Protein AF-A0A4U8WC64-F1 (afdb_monomer)

Structure (mmCIF, N/CA/C/O backbone):
data_AF-A0A4U8WC64-F1
#
_entry.id   AF-A0A4U8WC64-F1
#
loop_
_atom_site.group_PDB
_atom_site.id
_atom_site.type_symbol
_atom_site.label_atom_id
_atom_site.label_alt_id
_atom_site.label_comp_id
_atom_site.label_asym_id
_atom_site.label_entity_id
_atom_site.label_seq_id
_atom_site.pdbx_PDB_ins_code
_atom_site.Cartn_x
_atom_site.Cartn_y
_atom_site.Cartn_z
_atom_site.occupancy
_atom_site.B_iso_or_equiv
_atom_site.auth_seq_id
_atom_site.auth_comp_id
_atom_site.auth_asym_id
_atom_site.auth_atom_id
_atom_site.pdbx_PDB_model_num
ATOM 1 N N . MET A 1 1 ? -23.844 -3.705 22.201 1.00 55.59 1 MET A N 1
ATOM 2 C CA . MET A 1 1 ? -22.387 -3.682 21.951 1.00 55.59 1 MET A CA 1
ATOM 3 C C . MET A 1 1 ? -22.153 -2.565 20.952 1.00 55.59 1 MET A C 1
ATOM 5 O O . MET A 1 1 ? -22.223 -2.793 19.756 1.00 55.59 1 MET A O 1
ATOM 9 N N . ASP A 1 2 ? -22.061 -1.334 21.449 1.00 62.66 2 ASP A N 1
ATOM 10 C CA . ASP A 1 2 ? -22.097 -0.126 20.616 1.00 62.66 2 ASP A CA 1
ATOM 11 C C . ASP A 1 2 ? -20.826 -0.030 19.773 1.00 62.66 2 ASP A C 1
ATOM 13 O O . ASP A 1 2 ? -19.756 -0.276 20.325 1.00 62.66 2 ASP A O 1
ATOM 17 N N . ASN A 1 3 ? -20.948 0.344 18.494 1.00 77.56 3 ASN A N 1
ATOM 18 C CA . ASN A 1 3 ? -19.905 0.538 17.467 1.00 77.56 3 ASN A CA 1
ATOM 19 C C . ASN A 1 3 ? -18.628 1.265 17.954 1.00 77.56 3 ASN A C 1
ATOM 21 O O . ASN A 1 3 ? -18.367 2.415 17.603 1.00 77.56 3 ASN A O 1
ATOM 25 N N . ARG A 1 4 ? -17.826 0.612 18.792 1.00 82.88 4 ARG A N 1
ATOM 26 C CA . ARG A 1 4 ? -16.607 1.153 19.411 1.00 82.88 4 ARG A CA 1
ATOM 27 C C . ARG A 1 4 ? -15.355 0.481 18.873 1.00 82.88 4 ARG A C 1
ATOM 29 O O . ARG A 1 4 ? -14.274 1.002 19.103 1.00 82.88 4 ARG A O 1
ATOM 36 N N . LEU A 1 5 ? -15.503 -0.644 18.177 1.00 91.38 5 LEU A N 1
ATOM 37 C CA . LEU A 1 5 ? -14.432 -1.360 17.501 1.00 91.38 5 LEU A CA 1
ATOM 38 C C . LEU A 1 5 ? -14.556 -1.141 15.991 1.00 91.38 5 LEU A C 1
ATOM 40 O O . LEU A 1 5 ? -15.585 -1.471 15.406 1.00 91.38 5 LEU A O 1
ATOM 44 N N . THR A 1 6 ? -13.497 -0.630 15.378 1.00 93.50 6 THR A N 1
ATOM 45 C CA . THR A 1 6 ? -13.351 -0.497 13.929 1.00 93.50 6 THR A CA 1
ATOM 46 C C . THR A 1 6 ? -12.196 -1.376 13.482 1.00 93.50 6 THR A C 1
ATOM 48 O O . THR A 1 6 ? -11.094 -1.276 14.023 1.00 93.50 6 THR A O 1
ATOM 51 N N . VAL A 1 7 ? -12.441 -2.220 12.485 1.00 94.12 7 VAL A N 1
ATOM 52 C CA . VAL A 1 7 ? -11.411 -3.033 11.837 1.00 94.12 7 VAL A CA 1
ATOM 53 C C . VAL A 1 7 ? -11.294 -2.570 10.393 1.00 94.12 7 VAL A C 1
ATOM 55 O O . VAL A 1 7 ? -12.298 -2.500 9.687 1.00 94.12 7 VAL A O 1
ATOM 58 N N . SER A 1 8 ? -10.074 -2.260 9.967 1.00 95.94 8 SER A N 1
ATOM 59 C CA . SER A 1 8 ? -9.781 -1.768 8.623 1.00 95.94 8 SER A CA 1
ATOM 60 C C . SER A 1 8 ? -8.672 -2.595 7.993 1.00 95.94 8 SER A C 1
ATOM 62 O O . SER A 1 8 ? -7.685 -2.918 8.652 1.00 95.94 8 SER A O 1
ATOM 64 N N . VAL A 1 9 ? -8.806 -2.888 6.704 1.00 96.50 9 VAL A N 1
ATOM 65 C CA . VAL A 1 9 ? -7.757 -3.504 5.886 1.00 96.50 9 VAL A CA 1
ATOM 66 C C . VAL A 1 9 ? -7.392 -2.565 4.748 1.00 96.50 9 VAL A C 1
ATOM 68 O O . VAL A 1 9 ? -8.257 -1.872 4.213 1.00 96.50 9 VAL A O 1
ATOM 71 N N . PHE A 1 10 ? -6.119 -2.538 4.378 1.00 96.12 10 PHE A N 1
ATOM 72 C CA . PHE A 1 10 ? -5.653 -1.806 3.208 1.00 96.12 10 PHE A CA 1
ATOM 73 C C . PHE A 1 10 ? -4.652 -2.637 2.413 1.00 96.12 10 PHE A C 1
ATOM 75 O O . PHE A 1 10 ? -3.964 -3.503 2.957 1.00 96.12 10 PHE A O 1
ATOM 82 N N . GLY A 1 11 ? -4.581 -2.350 1.117 1.00 95.44 11 GLY A N 1
ATOM 83 C CA . GLY A 1 11 ? -3.604 -2.912 0.197 1.00 95.44 11 GLY A CA 1
ATOM 84 C C . GLY A 1 11 ? -3.135 -1.829 -0.764 1.00 95.44 11 GLY A C 1
ATOM 85 O O . GLY A 1 11 ? -3.955 -1.203 -1.433 1.00 95.44 11 GLY A O 1
ATOM 86 N N . ASN A 1 12 ? -1.828 -1.606 -0.817 1.00 94.25 12 ASN A N 1
ATOM 87 C CA . ASN A 1 12 ? -1.179 -0.690 -1.745 1.00 94.25 12 ASN A CA 1
ATOM 88 C C . ASN A 1 12 ? -0.607 -1.468 -2.937 1.00 94.25 12 ASN A C 1
ATOM 90 O O . ASN A 1 12 ? -0.1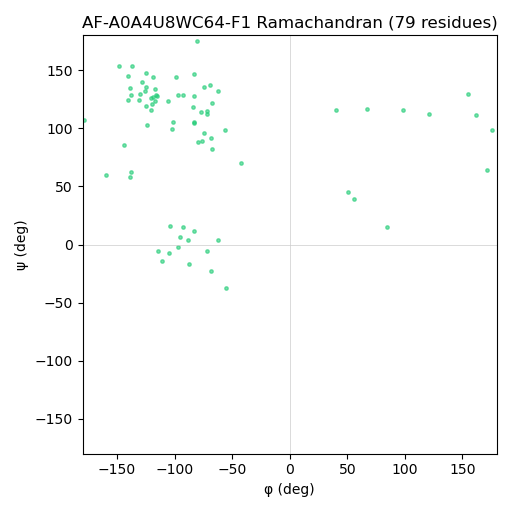30 -2.591 -2.777 1.00 94.25 12 ASN A O 1
ATOM 94 N N . ASP A 1 13 ? -0.666 -0.855 -4.124 1.00 92.00 13 ASP A N 1
ATOM 95 C CA . ASP A 1 13 ? -0.186 -1.416 -5.399 1.00 92.00 13 ASP A CA 1
ATOM 96 C C . ASP A 1 13 ? -0.708 -2.840 -5.708 1.00 92.00 13 ASP A C 1
ATOM 98 O O . ASP A 1 13 ? 0.036 -3.725 -6.124 1.00 92.00 13 ASP A O 1
ATOM 102 N N . ILE A 1 14 ? -2.013 -3.088 -5.515 1.00 92.81 14 ILE A N 1
ATOM 103 C CA . ILE A 1 14 ? -2.630 -4.428 -5.664 1.00 92.81 14 ILE A CA 1
ATOM 104 C C . ILE A 1 14 ? -2.360 -5.044 -7.047 1.00 92.81 14 ILE A C 1
ATOM 106 O O . ILE A 1 14 ? -2.133 -6.248 -7.166 1.00 92.81 14 ILE A O 1
ATOM 110 N N . LEU A 1 15 ? -2.357 -4.217 -8.094 1.00 93.69 15 LEU A N 1
ATOM 111 C CA . LEU A 1 15 ? -2.133 -4.651 -9.475 1.00 93.69 15 LEU A CA 1
ATOM 112 C C . LEU A 1 15 ? -0.648 -4.679 -9.873 1.00 93.69 15 LEU A C 1
ATOM 114 O O . LEU A 1 15 ? -0.345 -4.988 -11.024 1.00 93.69 15 LEU A O 1
ATOM 118 N N . ASN A 1 16 ? 0.276 -4.404 -8.941 1.00 89.62 16 ASN A N 1
ATOM 119 C CA . ASN A 1 16 ? 1.725 -4.425 -9.169 1.00 89.62 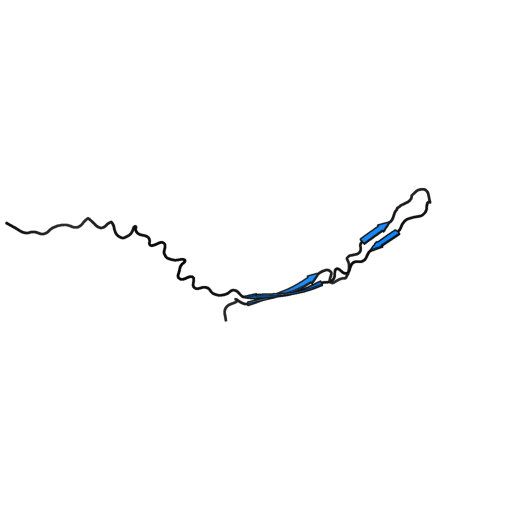16 ASN A CA 1
ATOM 120 C C . ASN A 1 16 ? 2.159 -3.513 -10.334 1.00 89.62 16 ASN A C 1
ATOM 122 O O . ASN A 1 16 ? 2.979 -3.900 -11.177 1.00 89.62 16 ASN A O 1
ATOM 126 N N . GLY A 1 17 ? 1.527 -2.343 -10.425 1.00 89.75 17 GLY A N 1
ATOM 127 C CA . GLY A 1 17 ? 1.624 -1.433 -11.561 1.00 89.75 17 GLY A CA 1
ATOM 128 C C . GLY A 1 17 ? 2.791 -0.459 -11.458 1.00 89.75 17 GLY A C 1
ATOM 129 O O . GLY A 1 17 ? 3.191 0.126 -12.466 1.00 89.75 17 GLY A O 1
ATOM 130 N N . GLN A 1 18 ? 3.367 -0.281 -10.269 1.00 90.56 18 GLN A N 1
ATOM 131 C CA . GLN A 1 18 ? 4.416 0.707 -10.076 1.00 90.56 18 GLN A CA 1
ATOM 132 C C . GLN A 1 18 ? 5.764 0.220 -10.635 1.00 90.56 18 GLN A C 1
ATOM 134 O O . GLN A 1 18 ? 6.388 -0.717 -10.133 1.00 90.56 18 GLN A O 1
ATOM 139 N N . VAL A 1 19 ? 6.250 0.895 -11.679 1.00 92.06 19 VAL A N 1
ATOM 140 C CA . VAL A 1 19 ? 7.574 0.675 -12.277 1.00 92.06 19 VAL A CA 1
ATOM 141 C C . VAL A 1 19 ? 8.186 2.026 -12.621 1.00 92.06 19 VAL A C 1
ATOM 143 O O . VAL A 1 19 ? 7.525 2.877 -13.209 1.00 92.06 19 VAL A O 1
ATOM 146 N N . MET A 1 20 ? 9.465 2.214 -12.294 1.00 92.06 20 MET A N 1
ATOM 147 C CA . MET A 1 20 ? 10.232 3.365 -12.762 1.00 92.06 20 MET A CA 1
ATOM 148 C C . MET A 1 20 ? 11.049 2.985 -13.991 1.00 92.06 20 MET A C 1
ATOM 150 O O . MET A 1 20 ? 11.802 2.007 -13.975 1.00 92.06 20 MET A O 1
ATOM 154 N N . GLN A 1 21 ? 10.920 3.776 -15.052 1.00 92.56 21 GLN A N 1
ATOM 155 C CA . GLN A 1 21 ? 11.641 3.563 -16.297 1.00 92.56 21 GLN A CA 1
ATOM 156 C C . GLN A 1 21 ? 12.145 4.892 -16.847 1.00 92.56 21 GLN A C 1
ATOM 158 O O . GLN A 1 21 ? 11.374 5.830 -17.029 1.00 92.56 21 GLN A O 1
ATOM 163 N N . ILE A 1 22 ? 13.437 4.940 -17.152 1.00 92.06 22 ILE A N 1
ATOM 164 C CA . ILE A 1 22 ? 14.081 6.053 -17.839 1.00 92.06 22 ILE A CA 1
ATOM 165 C C . ILE A 1 22 ? 14.681 5.494 -19.123 1.00 92.06 22 ILE A C 1
ATOM 167 O O . ILE A 1 22 ? 15.426 4.512 -19.111 1.00 92.06 22 ILE A O 1
ATOM 171 N N . ARG A 1 23 ? 14.334 6.114 -20.245 1.00 90.88 23 ARG A N 1
ATOM 172 C CA . ARG A 1 23 ? 14.887 5.801 -21.559 1.00 90.88 23 ARG A CA 1
ATOM 173 C C . ARG A 1 23 ? 15.335 7.104 -22.196 1.00 90.88 23 ARG A C 1
ATOM 175 O O . ARG A 1 23 ? 14.547 8.042 -22.268 1.00 90.88 23 ARG A O 1
ATOM 182 N N . THR A 1 24 ? 16.568 7.151 -22.682 1.00 89.75 24 THR A N 1
ATOM 183 C CA . THR A 1 24 ? 16.998 8.253 -23.545 1.00 89.75 24 THR A CA 1
ATOM 184 C C . THR A 1 24 ? 16.388 8.072 -24.930 1.00 89.75 24 THR A C 1
ATOM 186 O O . THR A 1 24 ? 16.401 6.963 -25.467 1.00 89.75 24 THR A O 1
ATOM 189 N N . ASN A 1 25 ? 15.871 9.150 -25.512 1.00 85.88 25 ASN A N 1
ATOM 190 C CA . ASN A 1 25 ? 15.513 9.190 -26.923 1.00 85.88 25 ASN A CA 1
ATOM 191 C C . ASN A 1 25 ? 16.619 9.941 -27.662 1.00 85.88 25 ASN A C 1
ATOM 193 O O . ASN A 1 25 ? 16.721 11.154 -27.497 1.00 85.88 25 ASN A O 1
ATOM 197 N N . ASN A 1 26 ? 17.467 9.223 -28.400 1.00 84.25 26 ASN A N 1
ATOM 198 C CA . ASN A 1 26 ? 18.590 9.817 -29.117 1.00 84.25 26 ASN A CA 1
ATOM 199 C C . ASN A 1 26 ? 18.245 9.938 -30.616 1.00 84.25 26 ASN A C 1
ATOM 201 O O . ASN A 1 26 ? 18.305 8.932 -31.327 1.00 84.25 26 ASN A O 1
ATOM 205 N N . PRO A 1 27 ? 17.826 11.125 -31.098 1.00 77.56 27 PRO A N 1
ATOM 206 C CA . PRO A 1 27 ? 17.318 11.299 -32.461 1.00 77.56 27 PRO A CA 1
ATOM 207 C C . PRO A 1 27 ? 18.398 11.126 -33.540 1.00 77.56 27 PRO A C 1
ATOM 209 O O . PRO A 1 27 ? 18.073 10.747 -34.660 1.00 77.56 27 PRO A O 1
ATOM 212 N N . ASP A 1 28 ? 19.672 11.310 -33.186 1.00 82.75 28 ASP A N 1
ATOM 213 C CA . ASP A 1 28 ? 20.802 11.285 -34.125 1.00 82.75 28 ASP A CA 1
ATOM 214 C C . ASP A 1 28 ? 21.470 9.897 -34.256 1.00 82.75 28 ASP A C 1
ATOM 216 O O . ASP A 1 28 ? 22.580 9.770 -34.767 1.00 82.75 28 ASP A O 1
ATOM 220 N N . GLY A 1 29 ? 20.807 8.829 -33.789 1.00 74.56 29 GLY A N 1
ATOM 221 C CA . GLY A 1 29 ? 21.226 7.440 -34.041 1.00 74.56 29 GLY A CA 1
ATOM 222 C C . GLY A 1 29 ? 22.283 6.855 -33.090 1.00 74.56 29 GLY A C 1
ATOM 223 O O . GLY A 1 29 ? 22.859 5.811 -33.391 1.00 74.56 29 GLY A O 1
ATOM 224 N N . GLY A 1 30 ? 22.541 7.485 -31.939 1.00 79.31 30 GLY A N 1
ATOM 225 C CA . GLY A 1 30 ? 23.467 6.972 -30.918 1.00 79.31 30 GLY A CA 1
ATOM 226 C C . GLY A 1 30 ? 22.883 5.887 -29.995 1.00 79.31 30 GLY A C 1
ATOM 227 O O . GLY A 1 30 ? 21.690 5.586 -30.019 1.00 79.31 30 GLY A O 1
ATOM 228 N N . ASN A 1 31 ? 23.725 5.322 -29.117 1.00 82.25 31 ASN A N 1
ATOM 229 C CA . ASN A 1 31 ? 23.295 4.331 -28.123 1.00 82.25 31 ASN A CA 1
ATOM 230 C C . ASN A 1 31 ? 22.266 4.924 -27.152 1.00 82.25 31 ASN A C 1
ATOM 232 O O . ASN A 1 31 ? 22.479 5.996 -26.582 1.00 82.25 31 ASN A O 1
ATOM 236 N N . ASN A 1 32 ? 21.174 4.194 -26.929 1.00 84.50 32 ASN A N 1
ATOM 237 C CA . ASN A 1 32 ? 20.149 4.577 -25.967 1.00 84.50 32 ASN A CA 1
ATOM 238 C C . ASN A 1 32 ? 20.434 3.941 -24.603 1.00 84.50 32 ASN A C 1
ATOM 240 O O . ASN A 1 32 ? 20.592 2.725 -24.497 1.00 84.50 32 ASN A O 1
ATOM 244 N N . VAL A 1 33 ? 20.442 4.755 -23.551 1.00 88.00 33 VAL A N 1
ATOM 245 C CA . VAL A 1 33 ? 20.514 4.283 -22.169 1.00 88.00 33 VAL A CA 1
ATOM 246 C C . VAL A 1 33 ? 19.110 3.902 -21.711 1.00 88.00 33 VAL A C 1
ATOM 248 O O . VAL A 1 33 ? 18.161 4.684 -21.825 1.00 88.00 33 VAL A O 1
ATOM 251 N N . PHE A 1 34 ? 18.985 2.686 -21.185 1.00 92.31 34 PHE A N 1
ATOM 252 C CA . PHE A 1 34 ? 17.753 2.165 -20.611 1.00 92.31 34 PHE A CA 1
ATOM 253 C C . PHE A 1 34 ? 17.981 1.788 -19.149 1.00 92.31 34 PHE A C 1
ATOM 255 O O . PHE A 1 34 ? 18.746 0.876 -18.846 1.00 92.31 34 PHE A O 1
ATOM 262 N N . LEU A 1 35 ? 17.294 2.486 -18.249 1.00 92.94 35 LEU A N 1
ATOM 263 C CA . LEU A 1 35 ? 17.315 2.236 -16.813 1.00 92.94 35 LEU A CA 1
ATOM 264 C C . LEU A 1 35 ? 15.906 1.841 -16.380 1.00 92.94 35 LEU A C 1
ATOM 266 O O . LEU A 1 35 ? 14.943 2.579 -16.599 1.00 92.94 35 LEU A O 1
ATOM 270 N N . ARG A 1 36 ? 15.781 0.673 -15.753 1.00 93.25 36 ARG A N 1
ATOM 271 C CA . ARG A 1 36 ? 14.513 0.177 -15.220 1.00 93.25 36 ARG A CA 1
ATOM 272 C C . ARG A 1 36 ? 14.713 -0.282 -13.790 1.00 93.25 36 ARG A C 1
ATOM 274 O O . ARG A 1 36 ? 15.505 -1.185 -13.541 1.00 93.25 36 ARG A O 1
ATOM 281 N N . THR A 1 37 ? 13.916 0.277 -12.890 1.00 92.25 37 THR A N 1
ATOM 282 C CA . THR A 1 37 ? 13.923 -0.088 -11.476 1.00 92.25 37 THR A CA 1
ATOM 283 C C . THR A 1 37 ? 12.522 -0.474 -11.040 1.00 92.25 37 THR A C 1
ATOM 285 O O . THR A 1 37 ? 11.543 0.223 -11.314 1.00 92.25 37 THR A O 1
ATOM 288 N N . LYS A 1 38 ? 12.432 -1.607 -10.344 1.00 92.38 38 LYS A N 1
ATOM 289 C CA . LYS A 1 38 ? 11.204 -2.088 -9.723 1.00 92.38 38 LYS A CA 1
ATOM 290 C C . LYS A 1 38 ? 11.467 -2.306 -8.241 1.00 92.38 38 LYS A C 1
ATOM 292 O O . LYS A 1 38 ? 12.099 -3.289 -7.868 1.00 92.38 38 LYS A O 1
ATOM 297 N N . TYR A 1 39 ? 10.994 -1.371 -7.429 1.00 88.50 39 TYR A N 1
ATOM 298 C CA . TYR A 1 39 ? 10.954 -1.543 -5.984 1.00 88.50 39 TYR A CA 1
ATOM 299 C C . TYR A 1 39 ? 9.706 -2.330 -5.603 1.00 88.50 39 TYR A C 1
ATOM 301 O O . TYR A 1 39 ? 8.673 -2.214 -6.267 1.00 88.50 39 TYR A O 1
ATOM 309 N N . ASP A 1 40 ? 9.802 -3.136 -4.548 1.00 87.06 40 ASP A N 1
ATOM 310 C CA . ASP A 1 40 ? 8.614 -3.776 -4.001 1.00 87.06 40 ASP A CA 1
ATOM 311 C C . ASP A 1 40 ? 7.777 -2.712 -3.292 1.00 87.06 40 ASP A C 1
ATOM 313 O O . ASP A 1 40 ? 8.208 -2.114 -2.308 1.00 87.06 40 ASP A O 1
ATOM 317 N N . THR A 1 41 ? 6.610 -2.416 -3.858 1.00 92.12 41 THR A N 1
ATOM 318 C CA . THR A 1 41 ? 5.693 -1.391 -3.336 1.00 92.12 41 THR A CA 1
ATOM 319 C C . THR A 1 41 ? 4.382 -1.995 -2.839 1.00 92.12 41 THR A C 1
ATOM 321 O O . THR A 1 41 ? 3.582 -1.309 -2.199 1.00 92.12 41 THR A O 1
ATOM 324 N N . ARG A 1 42 ? 4.204 -3.308 -3.044 1.00 94.19 42 ARG A N 1
ATOM 325 C CA . ARG A 1 42 ? 3.041 -4.065 -2.588 1.00 94.19 42 ARG A CA 1
ATOM 326 C C . ARG A 1 42 ? 3.111 -4.219 -1.085 1.00 94.19 42 ARG A C 1
ATOM 328 O O . ARG A 1 42 ? 3.990 -4.893 -0.555 1.00 94.19 42 ARG A O 1
ATOM 335 N N . ASN A 1 43 ? 2.163 -3.612 -0.395 1.00 94.19 43 ASN A N 1
ATOM 336 C CA . ASN A 1 43 ? 2.054 -3.762 1.043 1.00 94.19 43 ASN A CA 1
ATOM 337 C C . ASN A 1 43 ? 0.590 -3.872 1.451 1.00 94.19 43 ASN A C 1
ATOM 339 O O . ASN A 1 43 ? -0.290 -3.271 0.839 1.00 94.19 43 ASN A O 1
ATOM 343 N N . PHE A 1 44 ? 0.350 -4.673 2.479 1.00 96.31 44 PHE A N 1
ATOM 344 C CA . PHE A 1 44 ? -0.965 -4.886 3.056 1.00 96.31 44 PHE A CA 1
ATOM 345 C C . PHE A 1 44 ? -0.885 -4.584 4.539 1.00 96.31 44 PHE A C 1
ATOM 347 O O . PHE A 1 44 ? 0.138 -4.840 5.176 1.00 96.31 44 PHE A O 1
ATOM 354 N N . GLY A 1 45 ? -1.972 -4.074 5.097 1.00 96.56 45 GLY A N 1
ATOM 355 C CA . GLY A 1 45 ? -2.036 -3.839 6.524 1.00 96.56 45 GLY A CA 1
ATOM 356 C C . GLY A 1 45 ? -3.432 -4.003 7.080 1.00 96.56 45 GLY A C 1
ATOM 357 O O . GLY A 1 45 ? -4.442 -3.832 6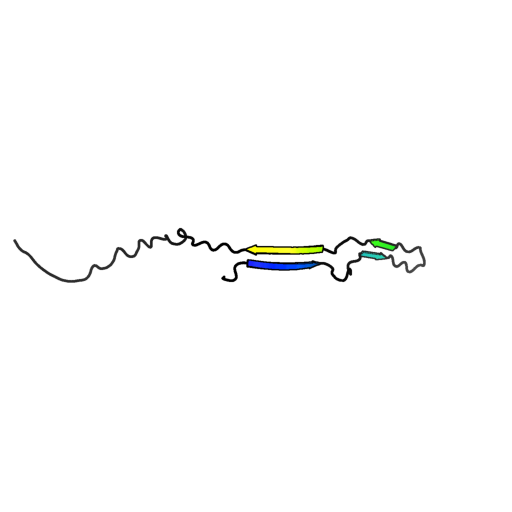.395 1.00 96.56 45 GLY A O 1
ATOM 358 N N . LEU A 1 46 ? -3.449 -4.350 8.359 1.00 97.19 46 LEU A N 1
ATOM 359 C CA . LEU A 1 46 ? -4.631 -4.482 9.187 1.00 97.19 46 LEU A CA 1
ATOM 360 C C . LEU A 1 46 ? -4.528 -3.443 10.301 1.00 97.19 46 LEU A C 1
ATOM 362 O O . LEU A 1 46 ? -3.486 -3.308 10.939 1.00 97.19 46 LEU A O 1
ATOM 366 N N . SER A 1 47 ? -5.614 -2.723 10.547 1.00 95.75 47 SER A N 1
ATOM 367 C CA . SER A 1 47 ? -5.722 -1.778 11.650 1.00 95.75 47 SER A CA 1
ATOM 368 C C . SER A 1 47 ? -6.936 -2.115 12.499 1.00 95.75 47 SER A C 1
ATOM 370 O O . SER A 1 47 ? -8.021 -2.381 11.980 1.00 95.75 47 SER A O 1
ATOM 372 N N . ILE A 1 48 ? -6.738 -2.087 13.814 1.00 94.06 48 ILE A N 1
ATOM 373 C CA . ILE A 1 48 ? -7.787 -2.270 14.810 1.00 94.06 48 ILE A CA 1
ATOM 374 C C . ILE A 1 48 ? -7.829 -0.995 15.645 1.00 94.06 48 ILE A C 1
ATOM 376 O O . ILE A 1 48 ? -6.837 -0.615 16.262 1.00 94.06 48 ILE A O 1
ATOM 380 N N . ASN A 1 49 ? -8.979 -0.332 15.657 1.00 93.19 49 ASN A N 1
ATOM 381 C CA . ASN A 1 49 ? -9.216 0.877 16.431 1.00 93.19 49 ASN A CA 1
ATOM 382 C C . ASN A 1 49 ? -10.334 0.633 17.440 1.00 93.19 49 ASN A C 1
ATOM 384 O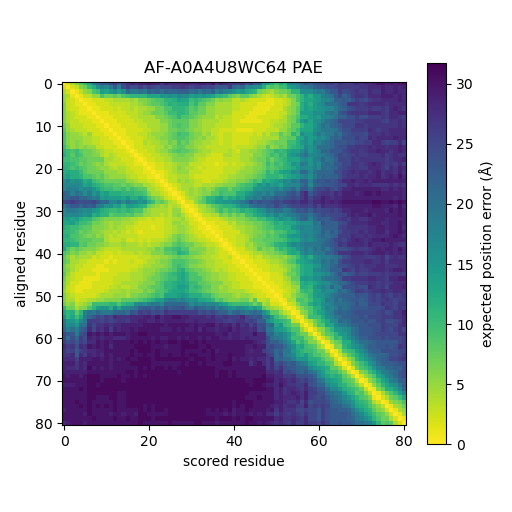 O . ASN A 1 49 ? -11.424 0.212 17.062 1.00 93.19 49 ASN A O 1
ATOM 388 N N . TYR A 1 50 ? -10.079 0.925 18.717 1.00 90.81 50 TYR A N 1
ATOM 389 C CA . TYR A 1 50 ? -11.075 0.792 19.777 1.00 90.81 50 TYR A CA 1
ATOM 390 C C . TYR A 1 50 ? -11.265 2.103 20.543 1.00 90.81 50 TYR A C 1
ATOM 392 O O . TYR A 1 50 ? -10.344 2.612 21.181 1.00 90.81 50 TYR A O 1
ATOM 400 N N . LYS A 1 51 ? -12.484 2.644 20.509 1.00 88.38 51 LYS A N 1
ATOM 401 C CA . LYS A 1 51 ? -12.854 3.857 21.237 1.00 88.38 51 LYS A CA 1
ATOM 402 C C . LYS A 1 51 ? -13.204 3.510 22.680 1.00 88.38 51 LYS A C 1
ATOM 404 O O . LYS A 1 51 ? -14.294 3.006 22.962 1.00 88.38 51 LYS A O 1
ATOM 409 N N . ILE A 1 52 ? -12.296 3.834 23.598 1.00 86.00 52 ILE A N 1
ATOM 410 C CA . ILE A 1 52 ? -12.530 3.663 25.033 1.00 86.00 52 ILE A CA 1
ATOM 411 C C . ILE A 1 52 ? -13.625 4.647 25.478 1.00 86.00 52 ILE A C 1
ATOM 413 O O . ILE A 1 52 ? -13.472 5.860 25.313 1.00 86.00 52 ILE A O 1
ATOM 417 N N . PRO A 1 53 ? -14.739 4.158 26.046 1.00 77.88 53 PRO A N 1
ATOM 418 C CA . PRO A 1 53 ? -15.793 5.010 26.576 1.00 77.88 53 PRO A CA 1
ATOM 419 C C . PRO A 1 53 ? -15.329 5.635 27.897 1.00 77.88 53 PRO A C 1
ATOM 421 O O . PRO A 1 53 ? -15.454 5.034 28.962 1.00 77.88 53 PRO A O 1
ATOM 424 N N . THR A 1 54 ? -14.800 6.853 27.863 1.00 75.38 54 THR A N 1
ATOM 425 C CA . THR A 1 54 ? -14.527 7.597 29.093 1.00 75.38 54 THR A CA 1
ATOM 426 C C . THR A 1 54 ? -15.802 8.315 29.537 1.00 75.38 54 THR A C 1
ATOM 428 O O . THR A 1 54 ? -16.342 9.171 28.840 1.00 75.38 54 THR A O 1
ATOM 431 N N . LYS A 1 55 ? -16.313 7.989 30.729 1.00 69.88 55 LYS A N 1
ATOM 432 C CA . LYS A 1 55 ? -17.161 8.935 31.463 1.00 69.88 55 LYS A CA 1
ATOM 433 C C . LYS A 1 55 ? -16.201 9.922 32.115 1.00 69.88 55 LYS A C 1
ATOM 435 O O . LYS A 1 55 ? -15.725 9.659 33.214 1.00 69.88 55 LYS A O 1
ATOM 440 N N . ASN A 1 56 ? -15.834 10.998 31.416 1.00 63.72 56 ASN A N 1
ATOM 441 C CA . ASN A 1 56 ? -14.978 12.021 32.012 1.00 63.72 56 ASN A CA 1
ATOM 442 C C . ASN A 1 56 ? -15.766 12.747 33.114 1.00 63.72 56 ASN A C 1
ATOM 444 O O . ASN A 1 56 ? -16.491 13.704 32.851 1.00 63.72 56 ASN A O 1
ATOM 448 N N . LYS A 1 57 ? -15.651 12.244 34.347 1.00 55.25 57 LYS A N 1
ATOM 449 C CA . LYS A 1 57 ? -16.300 12.799 35.539 1.00 55.25 57 LYS A CA 1
ATOM 450 C C . LYS A 1 57 ? -15.667 14.133 35.981 1.00 55.25 57 LYS A C 1
ATOM 452 O O . LYS 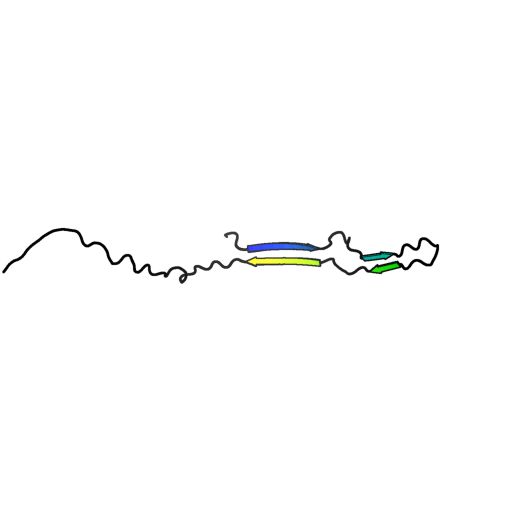A 1 57 ? -16.217 14.751 36.877 1.00 55.25 57 LYS A O 1
ATOM 457 N N . LEU A 1 58 ? -14.568 14.572 35.345 1.00 56.94 58 LEU A N 1
ATOM 458 C CA . LEU A 1 58 ? -13.903 15.865 35.575 1.00 56.94 58 LEU A CA 1
ATOM 459 C C . LEU A 1 58 ? -14.153 16.911 34.468 1.00 56.94 58 LEU A C 1
ATOM 461 O O . LEU A 1 58 ? -13.786 18.063 34.643 1.00 56.94 58 LEU A O 1
ATOM 465 N N . ALA A 1 59 ? -14.799 16.573 33.344 1.00 56.12 59 ALA A N 1
ATOM 466 C CA . ALA A 1 59 ? -15.136 17.563 32.300 1.00 56.12 59 ALA A CA 1
ATOM 467 C C . ALA A 1 59 ? -16.434 18.347 32.586 1.00 56.12 59 ALA A C 1
ATOM 469 O O . ALA A 1 59 ? -16.974 19.009 31.702 1.00 56.12 59 ALA A O 1
ATOM 470 N N . LYS A 1 60 ? -16.968 18.238 33.806 1.00 58.78 60 LYS A N 1
ATOM 471 C CA . LYS A 1 60 ? -18.131 18.989 34.285 1.00 58.78 60 LYS A CA 1
ATOM 472 C C . LYS A 1 60 ? -17.903 19.460 35.718 1.00 58.78 60 LYS A C 1
ATOM 474 O O . LYS A 1 60 ? -18.650 19.073 36.601 1.00 58.78 60 LYS A O 1
ATOM 479 N N . GLU A 1 61 ? -16.899 20.293 35.937 1.00 58.09 61 GLU A N 1
ATOM 480 C CA . GLU A 1 61 ? -16.918 21.227 37.066 1.00 58.09 61 GLU A CA 1
ATOM 481 C C . GLU A 1 61 ? -16.369 22.585 36.616 1.00 58.09 61 GLU A C 1
ATOM 483 O O . GLU A 1 61 ? -15.437 23.119 37.199 1.00 58.09 61 GLU A O 1
ATOM 488 N N . ASP A 1 62 ? -16.996 23.196 35.606 1.00 53.47 62 ASP A N 1
ATOM 489 C CA . ASP A 1 62 ? -17.231 24.631 35.757 1.00 53.47 62 ASP A CA 1
ATOM 490 C C . ASP A 1 62 ? -18.398 24.730 36.731 1.00 53.47 62 ASP A C 1
ATOM 492 O O . ASP A 1 62 ? -19.573 24.655 36.356 1.00 53.47 62 ASP A O 1
ATOM 496 N N . ALA A 1 63 ? -18.064 24.781 38.021 1.00 56.19 63 ALA A N 1
ATOM 497 C CA . ALA A 1 63 ? -18.995 25.232 39.033 1.00 56.19 63 ALA A CA 1
ATOM 498 C C . ALA A 1 63 ? -19.436 26.628 38.593 1.00 56.19 63 ALA A C 1
ATOM 500 O O . ALA A 1 63 ? -18.712 27.607 38.759 1.00 56.19 63 ALA A O 1
ATOM 501 N N . ASN A 1 64 ? -20.599 26.705 37.952 1.00 53.28 64 ASN A N 1
ATOM 502 C CA . ASN A 1 64 ? -21.216 27.957 37.569 1.00 53.28 64 ASN A CA 1
ATOM 503 C C . ASN A 1 64 ? -21.630 28.661 38.874 1.00 53.28 64 ASN A C 1
ATOM 505 O O . ASN A 1 64 ? -22.762 28.549 39.339 1.00 53.28 64 ASN A O 1
ATOM 509 N N . ILE A 1 65 ? -20.658 29.338 39.494 1.00 59.34 65 ILE A N 1
ATOM 510 C CA . ILE A 1 65 ? -20.703 30.099 40.756 1.00 59.34 65 ILE A CA 1
ATOM 511 C C . ILE A 1 65 ? -21.687 31.290 40.676 1.00 59.34 65 ILE A C 1
ATOM 513 O O . ILE A 1 65 ? -21.834 32.062 41.616 1.00 59.34 65 ILE A O 1
ATOM 517 N N . LEU A 1 66 ? -22.410 31.44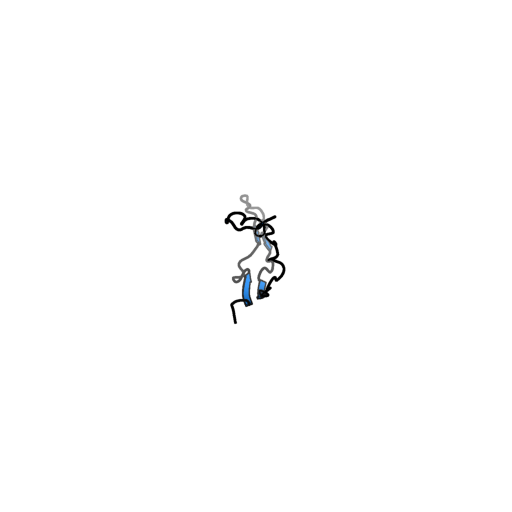8 39.567 1.00 54.47 66 LEU A N 1
ATOM 518 C CA . LEU A 1 66 ? -23.284 32.589 39.301 1.00 54.47 66 LEU A CA 1
ATOM 519 C C . LEU A 1 66 ? -24.771 32.357 39.613 1.00 54.47 66 LEU A C 1
ATOM 521 O O . LEU A 1 66 ? -25.537 33.308 39.514 1.00 54.47 66 LEU A O 1
ATOM 525 N N . ASN A 1 67 ? -25.193 31.166 40.058 1.00 48.91 67 ASN A N 1
ATOM 526 C CA . ASN A 1 67 ? -26.601 30.921 40.429 1.00 48.91 67 ASN A CA 1
ATOM 527 C C . ASN A 1 67 ? -26.921 31.076 41.929 1.00 48.91 67 ASN A C 1
ATOM 529 O O . ASN A 1 67 ? -28.049 30.816 42.333 1.00 48.91 67 ASN A O 1
ATOM 533 N N . SER A 1 68 ? -25.981 31.528 42.766 1.00 49.88 68 SER A N 1
ATOM 534 C CA . SER A 1 68 ? -26.219 31.757 44.205 1.00 49.88 68 SER A CA 1
ATOM 535 C C . SER A 1 68 ? -26.389 33.231 44.602 1.00 49.88 68 SER A C 1
ATOM 537 O O . SER A 1 68 ? -26.342 33.556 45.786 1.00 49.88 68 SER A O 1
ATOM 539 N N . LYS A 1 69 ? -26.630 34.141 43.646 1.00 48.84 69 LYS A N 1
ATOM 540 C CA . LYS A 1 69 ? -27.008 35.535 43.942 1.00 48.84 69 LYS A CA 1
ATOM 541 C C . LYS A 1 69 ? -28.006 36.087 42.928 1.00 48.84 69 LYS A C 1
ATOM 543 O O . LYS A 1 69 ? -27.600 36.750 41.979 1.00 48.84 69 LYS A O 1
ATOM 548 N N . LYS A 1 70 ? -29.297 35.847 43.158 1.00 46.94 70 LYS A N 1
ATOM 549 C CA . LYS A 1 70 ? -30.398 36.789 42.880 1.00 46.94 70 LYS A CA 1
ATOM 550 C C . LYS A 1 70 ? -31.725 36.109 43.186 1.00 46.94 70 LYS A C 1
ATOM 552 O O . LYS A 1 70 ? -32.231 35.376 42.356 1.00 46.94 70 LYS A O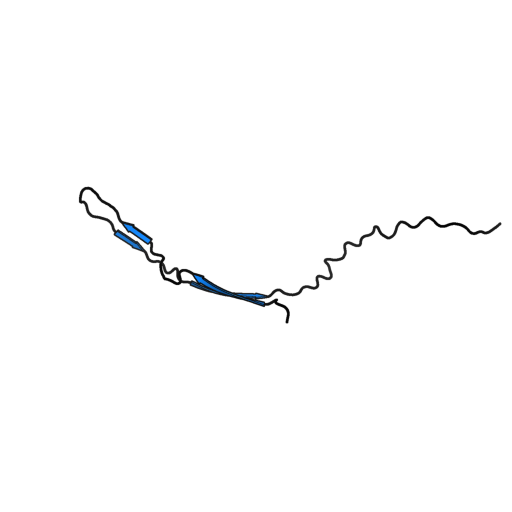 1
ATOM 557 N N . GLU A 1 71 ? -32.260 36.393 44.364 1.00 37.75 71 GLU A N 1
ATOM 558 C CA . GLU A 1 71 ? -33.703 36.502 44.601 1.00 37.75 71 GLU A CA 1
ATOM 559 C C . GLU A 1 71 ? -33.903 37.319 45.892 1.00 37.75 71 GLU A C 1
ATOM 561 O O . GLU A 1 71 ? -34.438 36.876 46.899 1.00 37.75 71 GLU A O 1
ATOM 566 N N . GLU A 1 72 ? -33.399 38.558 45.873 1.00 44.00 72 GLU A N 1
ATOM 567 C CA . GLU A 1 72 ? -34.015 39.645 46.636 1.00 44.00 72 GLU A CA 1
ATOM 568 C C . GLU A 1 72 ? -35.161 40.158 45.764 1.00 44.00 72 GLU A C 1
ATOM 570 O O . GLU A 1 72 ? -34.887 40.789 44.748 1.00 44.00 72 GLU A O 1
ATOM 575 N N . THR A 1 73 ? -36.412 39.830 46.098 1.00 41.28 73 THR A N 1
ATOM 576 C CA . THR A 1 73 ? -37.618 40.677 45.947 1.00 41.28 73 THR A CA 1
ATOM 577 C C . THR A 1 73 ? -38.814 39.891 46.499 1.00 41.28 73 THR A C 1
ATOM 579 O O . THR A 1 73 ? -39.280 38.955 45.857 1.00 41.28 73 THR A O 1
ATOM 582 N N . GLY A 1 74 ? -39.342 40.260 47.673 1.00 33.12 74 GLY A N 1
ATOM 583 C CA . GLY A 1 74 ? -40.543 39.596 48.194 1.00 33.12 74 GLY A CA 1
ATOM 584 C C . GLY A 1 74 ? -40.948 39.947 49.625 1.00 33.12 74 GLY A C 1
ATOM 585 O O . GLY A 1 74 ? -40.922 39.086 50.486 1.00 33.12 74 GLY A O 1
ATOM 586 N N . GLY A 1 75 ? -41.304 41.213 49.856 1.00 34.38 75 GLY A N 1
ATOM 587 C CA . GLY A 1 75 ? -42.358 41.669 50.776 1.00 34.38 75 GLY A CA 1
ATOM 588 C C . GLY A 1 75 ? -42.588 41.022 52.161 1.00 34.38 75 GLY A C 1
ATOM 589 O O . GLY A 1 75 ? -43.163 39.951 52.265 1.00 34.38 75 GLY A O 1
ATOM 590 N N . VAL A 1 76 ? -42.36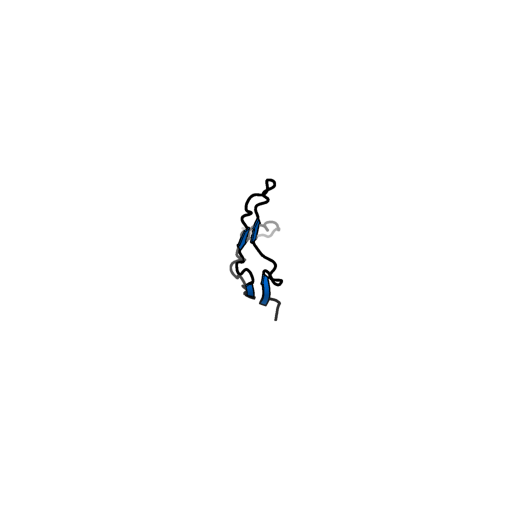3 41.857 53.188 1.00 40.78 76 VAL A N 1
ATOM 591 C CA . VAL A 1 76 ? -43.218 42.117 54.377 1.00 40.78 76 VAL A CA 1
ATOM 592 C C . VAL A 1 76 ? -43.435 41.002 55.426 1.00 40.78 76 VAL A C 1
ATOM 594 O O . VAL A 1 76 ? -44.119 40.024 55.160 1.00 40.78 76 VAL A O 1
ATOM 597 N N . MET A 1 77 ? -42.967 41.260 56.666 1.00 37.97 77 MET A N 1
ATOM 598 C CA . MET A 1 77 ? -43.647 41.171 57.998 1.00 37.97 77 MET A CA 1
ATOM 599 C C . MET A 1 77 ? -42.561 41.129 59.109 1.00 37.97 77 MET A C 1
ATOM 601 O O . MET A 1 77 ? -41.684 40.282 59.054 1.00 37.97 77 MET A O 1
ATOM 605 N N . GLN A 1 78 ? -42.374 42.139 59.976 1.00 38.88 78 GLN A N 1
ATOM 606 C CA . GLN A 1 78 ? -43.135 42.596 61.164 1.00 38.88 78 GLN A CA 1
ATOM 607 C C . GLN A 1 78 ? -42.547 42.086 62.505 1.00 38.88 78 GLN A C 1
ATOM 609 O O . GLN A 1 78 ? -42.591 40.895 62.768 1.00 38.88 78 GLN A O 1
ATOM 614 N N . GLN A 1 79 ? -42.078 43.024 63.345 1.00 30.98 79 GLN A N 1
ATOM 615 C CA . GLN A 1 79 ? -42.109 43.133 64.831 1.00 30.98 79 GLN A CA 1
ATOM 616 C C . GLN A 1 79 ? -40.913 44.017 65.238 1.00 30.98 79 GLN A C 1
ATOM 618 O O . GLN A 1 79 ? -39.822 43.822 64.726 1.00 30.98 79 GLN A O 1
ATOM 623 N N . GLY A 1 80 ? -41.015 45.061 66.055 1.00 39.62 80 GLY A N 1
ATOM 624 C CA . GLY A 1 80 ? -41.922 45.304 67.167 1.00 39.62 80 GLY A CA 1
ATOM 625 C C . GLY A 1 80 ? -41.050 45.510 68.412 1.00 39.62 80 GLY A C 1
ATOM 626 O O . GLY A 1 80 ? -40.454 44.537 68.858 1.00 39.62 80 GLY A O 1
ATOM 627 N N . GLN A 1 81 ? -41.059 46.748 68.933 1.00 31.44 81 GLN A N 1
ATOM 628 C CA . GLN A 1 81 ? -40.338 47.307 70.099 1.00 31.44 81 GLN A CA 1
ATOM 629 C C . GLN A 1 81 ? -38.892 47.765 69.886 1.00 31.44 81 GLN A C 1
ATOM 631 O O . GLN A 1 81 ? -38.052 46.971 69.420 1.00 31.44 81 GLN A O 1
#

Foldseek 3Di:
DPPFKDKDKDWPCPVLPDKDWDWDDDPVDDDIDIDIDRDPGIDMDMDIGGHDDDPPPPVPPPVVPPPPDDDPDDDDDDDDD

pLDDT: mean 75.11, std 21.06, range [30.98, 97.19]

Sequence (81 aa):
MDNRLTVSVFGNDILNGQVMQIRTNNPDGGNNVFLRTKYDTRNFGLSINYKIPTKNKLAKEDANILNSKKEETGGVMQQGQ

Mean predicted aligned error: 16.34 Å

Radius of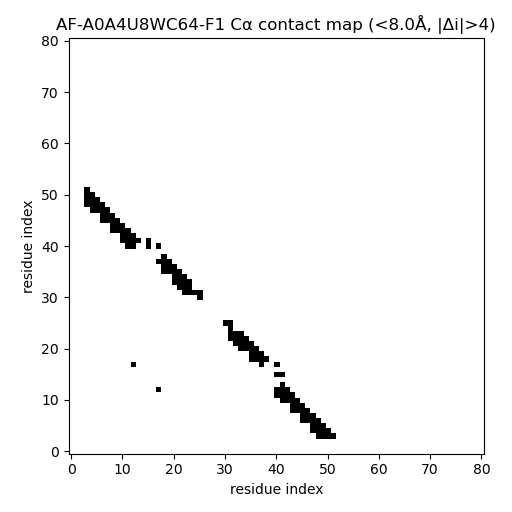 gyration: 37.26 Å; Cα contacts (8 Å, |Δi|>4): 67; chains: 1; bounding box: 67×52×104 Å

Solvent-accessible surface area (backbone atoms only — not comparable to full-atom values): 5905 Å² total; per-residue (Å²): 135,74,95,35,71,47,79,47,77,52,70,40,52,83,82,70,73,73,68,51,75,50,67,57,84,54,91,88,74,59,90,64,56,75,48,76,51,73,70,93,65,67,45,71,51,78,47,80,46,70,63,78,86,71,81,65,80,75,82,72,67,80,74,73,80,72,78,83,74,84,85,90,82,83,82,91,86,93,85,83,135

Secondary structure (DSSP, 8-state):
--S-EEEEEEEESTT----EEEE---TTS-PPPEEEE-----EEEEEEEE------TTS-----TTSSS------------

Nearest PDB structures (foldseek):
  7ane-assembly1_L  TM=3.483E-01  e=4.153E+00  Leishmania major
  8zds-assembly1_E  TM=3.574E-01  e=6.591E+00  Salmonella enterica subsp. enterica serovar Typhimurium
  8zds-assembly1_A  TM=3.583E-01  e=7.520E+00  Salmonella enterica subsp. enterica serovar Typhimurium
  7pkt-assembly1_p  TM=3.562E-01  e=7.040E+00  Chlamydomonas reinhardtii
  3j9c-assembly1_A  TM=4.070E-01  e=7.520E+00  Bacillus anthracis

Organism: NCBI:txid1141221